Protein AF-A0A9Q0UXM7-F1 (afdb_monomer)

Radius of gyration: 21.96 Å; Cα contacts (8 Å, |Δi|>4): 109; chains: 1; bounding box: 46×60×43 Å

Sequence (121 aa):
MQVLGACKKMKENSGGDSQQHVSSLPFSEFFTFPQYSTSSVHFENSVGKNEKLPKTQSTIADIEVTMVESHASLKIRSKRRPKQLLKVVSGLHSMRLTVLHLNVTTADQNCALLSKCQGRR

Solvent-accessible surface area (backbone atoms only — not comparable to full-atom values): 8166 Å² total; per-residue (Å²): 136,84,86,84,84,81,87,81,80,87,80,88,80,82,91,79,94,71,94,72,80,73,75,75,56,97,58,63,69,68,65,63,63,84,62,85,68,90,67,89,76,76,84,82,78,79,87,83,83,90,75,90,70,77,77,78,72,78,77,78,57,53,72,48,78,47,78,53,95,78,33,39,40,39,39,38,39,34,73,59,56,90,67,46,69,60,52,49,55,52,48,42,48,75,68,42,33,46,76,77,44,77,48,78,48,75,55,96,66,32,32,37,38,43,32,36,29,32,73,62,131

Mean predicted aligned error: 17.77 Å

Nearest PDB structures (foldseek):
  5it4-assembly1_A-2  TM=8.683E-01  e=5.379E-02  Mycobacterium avium 104
  5t41-assembly1_A  TM=8.659E-01  e=7.767E-02  Mycobacterium avium 104
  6vz8-assembly1_R  TM=8.273E-01  e=2.643E-01  Arabidopsis thaliana
  3epb-assembly1_A  TM=5.817E-01  e=6.382E+00  Homo sapiens
  3epa-assembly1_A  TM=5.873E-01  e=6.003E+00  Homo sapiens

InterPro domains:
  IPR054502 Plant bHLH transcription factor, ACT-like domain [PF22754] (62-111)

Structure (mmCIF, N/CA/C/O backbone):
data_AF-A0A9Q0UXM7-F1
#
_entry.id   AF-A0A9Q0UXM7-F1
#
loop_
_atom_site.group_PDB
_atom_site.id
_atom_site.type_symbol
_atom_site.label_atom_id
_atom_site.label_alt_id
_atom_site.label_comp_id
_atom_site.label_asym_id
_atom_site.label_entity_id
_atom_site.label_seq_id
_atom_site.pdbx_PDB_ins_code
_atom_site.Cartn_x
_atom_site.Cartn_y
_atom_site.Cartn_z
_atom_site.occupancy
_atom_site.B_iso_or_equiv
_atom_site.auth_seq_id
_atom_site.auth_comp_id
_atom_site.auth_asym_id
_atom_site.auth_atom_id
_atom_site.pdbx_PDB_model_num
ATOM 1 N N . MET A 1 1 ? 32.377 17.983 0.429 1.00 42.16 1 MET A N 1
ATOM 2 C CA . MET A 1 1 ? 32.507 18.213 1.884 1.00 42.16 1 MET A CA 1
ATOM 3 C C . MET A 1 1 ? 31.768 19.494 2.227 1.00 42.16 1 MET A C 1
ATOM 5 O O . MET A 1 1 ? 31.955 20.466 1.514 1.00 42.16 1 MET A O 1
ATOM 9 N N . GLN A 1 2 ? 30.982 19.448 3.308 1.00 46.44 2 GLN A N 1
ATOM 10 C CA . GLN A 1 2 ? 30.294 20.558 3.989 1.00 46.44 2 GLN A CA 1
ATOM 11 C C . GLN A 1 2 ? 28.955 21.027 3.388 1.00 46.44 2 GLN A C 1
ATOM 13 O O . GLN A 1 2 ? 28.887 21.882 2.515 1.00 46.44 2 GLN A O 1
ATOM 18 N N . VAL A 1 3 ? 27.871 20.476 3.944 1.00 47.88 3 VAL A N 1
ATOM 19 C CA . VAL A 1 3 ? 26.539 21.092 3.949 1.00 47.88 3 VAL A CA 1
ATOM 20 C C . VAL A 1 3 ? 26.465 21.939 5.221 1.00 47.88 3 VAL A C 1
ATOM 22 O O . VAL A 1 3 ? 26.437 21.383 6.318 1.00 47.88 3 VAL A O 1
ATOM 25 N N . LEU A 1 4 ? 26.477 23.269 5.096 1.00 39.56 4 LEU A N 1
ATOM 26 C CA . LEU A 1 4 ? 26.184 24.167 6.216 1.00 39.56 4 LEU A CA 1
ATOM 27 C C . LEU A 1 4 ? 24.674 24.406 6.267 1.00 39.56 4 LEU A C 1
ATOM 29 O O . LEU A 1 4 ? 24.101 25.060 5.399 1.00 39.56 4 LEU A O 1
ATOM 33 N N . GLY A 1 5 ? 24.033 23.851 7.294 1.00 48.91 5 GLY A N 1
ATOM 34 C CA . GLY A 1 5 ? 22.651 24.155 7.637 1.00 48.91 5 GLY A CA 1
ATOM 35 C C . GLY A 1 5 ? 22.528 25.517 8.321 1.00 48.91 5 GLY A C 1
ATOM 36 O O . GLY A 1 5 ? 23.364 25.891 9.140 1.00 48.91 5 GLY A O 1
ATOM 37 N N . ALA A 1 6 ? 21.437 26.225 8.032 1.00 42.38 6 ALA A N 1
ATOM 38 C CA . ALA A 1 6 ? 21.004 27.387 8.797 1.00 42.38 6 ALA A CA 1
ATOM 39 C C . ALA A 1 6 ? 19.511 27.246 9.125 1.00 42.38 6 ALA A C 1
ATOM 41 O O . ALA A 1 6 ? 18.642 27.541 8.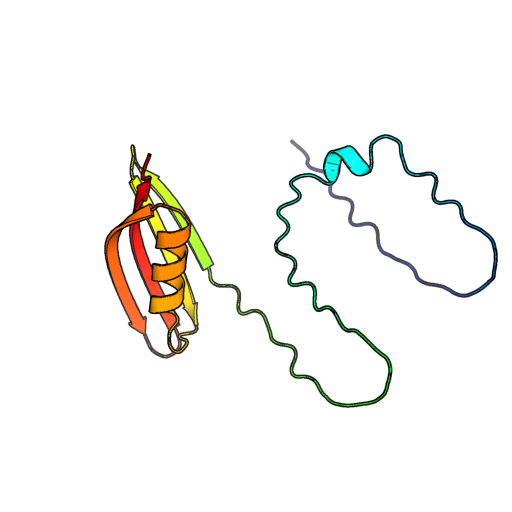310 1.00 42.38 6 ALA A O 1
ATOM 42 N N . CYS A 1 7 ? 19.206 26.787 10.341 1.00 49.75 7 CYS A N 1
ATOM 43 C CA . CYS A 1 7 ? 17.883 26.963 10.933 1.00 49.75 7 CYS A CA 1
ATOM 44 C C . CYS A 1 7 ? 17.803 28.391 11.483 1.00 49.75 7 CYS A C 1
ATOM 46 O O . CYS A 1 7 ? 18.405 28.692 12.515 1.00 49.75 7 CYS A O 1
ATOM 48 N N . LYS A 1 8 ? 17.078 29.286 10.804 1.00 56.06 8 LYS A N 1
ATOM 49 C CA . LYS A 1 8 ? 16.839 30.640 11.317 1.00 56.06 8 LYS A CA 1
ATOM 50 C C . LYS A 1 8 ? 15.633 30.633 12.256 1.00 56.06 8 LYS A C 1
ATOM 52 O O . LYS A 1 8 ? 14.495 30.429 11.846 1.00 56.06 8 LYS A O 1
ATOM 57 N N . LYS A 1 9 ? 15.930 30.849 13.536 1.00 45.03 9 LYS A N 1
ATOM 58 C CA . LYS A 1 9 ? 14.992 30.986 14.651 1.00 45.03 9 LYS A CA 1
ATOM 59 C C . LYS A 1 9 ? 14.079 32.201 14.459 1.00 45.03 9 LYS A C 1
ATOM 61 O O . LYS A 1 9 ? 14.559 33.305 14.211 1.00 45.03 9 LYS A O 1
ATOM 66 N N . MET A 1 10 ? 12.776 31.980 14.607 1.00 40.03 10 MET A N 1
ATOM 67 C CA . MET A 1 10 ? 11.749 33.019 14.607 1.00 40.03 10 MET A CA 1
ATOM 68 C C . MET A 1 10 ? 11.700 33.663 15.998 1.00 40.03 10 MET A C 1
ATOM 70 O O . MET A 1 10 ? 11.582 32.960 17.004 1.00 40.03 10 MET A O 1
ATOM 74 N N . LYS A 1 11 ? 11.849 34.989 16.054 1.00 42.53 11 LYS A N 1
ATOM 75 C CA . LYS A 1 11 ? 11.633 35.808 17.250 1.00 42.53 11 LYS A CA 1
ATOM 76 C C . LYS A 1 11 ? 10.418 36.683 16.971 1.00 42.53 11 LYS A C 1
ATOM 78 O O . LYS A 1 11 ? 10.476 37.574 16.133 1.00 42.53 11 LYS A O 1
ATOM 83 N N . GLU A 1 12 ? 9.326 36.352 17.640 1.00 40.59 12 GLU A N 1
ATOM 84 C CA . GLU A 1 12 ? 8.097 37.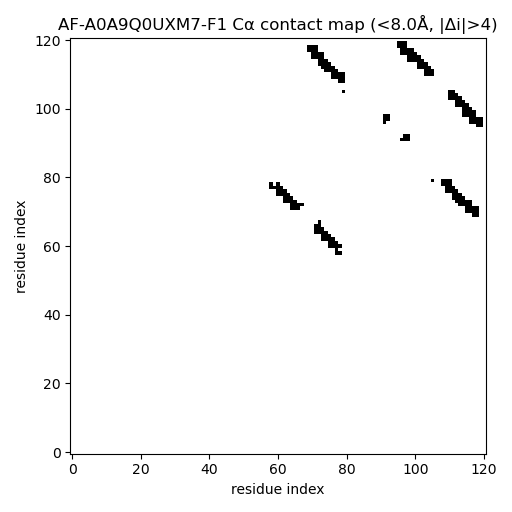133 17.711 1.00 40.59 12 GLU A CA 1
ATOM 85 C C . GLU A 1 12 ? 8.334 38.370 18.586 1.00 40.59 12 GLU A C 1
ATOM 87 O O . GLU A 1 12 ? 8.907 38.238 19.670 1.00 40.59 12 GLU A O 1
ATOM 92 N N . ASN A 1 13 ? 7.901 39.552 18.134 1.00 32.50 13 ASN A N 1
ATOM 93 C CA . ASN A 1 13 ? 7.373 40.576 19.035 1.00 32.50 13 ASN A CA 1
ATOM 94 C C . ASN A 1 13 ? 6.528 41.626 18.281 1.00 32.50 13 ASN A C 1
ATOM 96 O O . ASN A 1 13 ? 7.027 42.273 17.367 1.00 32.50 13 ASN A O 1
ATOM 100 N N . SER A 1 14 ? 5.273 41.737 18.726 1.00 38.38 14 SER A N 1
ATOM 101 C CA . SER A 1 14 ? 4.346 42.885 18.766 1.00 38.38 14 SER A CA 1
ATOM 102 C C . SER A 1 14 ? 4.257 43.909 17.619 1.00 38.38 14 SER A C 1
ATOM 104 O O . SER A 1 14 ? 5.155 44.703 17.380 1.00 38.38 14 SER A O 1
ATOM 106 N N . GLY A 1 15 ? 3.038 43.983 17.065 1.00 32.72 15 GLY A N 1
ATOM 107 C CA . GLY A 1 15 ? 2.153 45.150 17.190 1.00 32.72 15 GLY A CA 1
ATOM 108 C C . GLY A 1 15 ? 2.514 46.416 16.411 1.00 32.72 15 GLY A C 1
ATOM 109 O O . GLY A 1 15 ? 3.438 47.128 16.777 1.00 32.72 15 GLY A O 1
ATOM 110 N N . GLY A 1 16 ? 1.671 46.774 15.440 1.00 30.52 16 GLY A N 1
ATOM 111 C CA . GLY A 1 16 ? 1.623 48.132 14.895 1.00 30.52 16 GLY A CA 1
ATOM 112 C C . GLY A 1 16 ? 1.408 48.176 13.390 1.00 30.52 16 GLY A C 1
ATOM 113 O O . GLY A 1 16 ? 2.210 47.661 12.624 1.00 30.52 16 GLY A O 1
ATOM 114 N N . ASP A 1 17 ? 0.305 48.805 13.012 1.00 39.44 17 ASP A N 1
ATOM 115 C CA . ASP A 1 17 ? -0.138 49.168 11.671 1.00 39.44 17 ASP A CA 1
ATOM 116 C C . ASP A 1 17 ? 0.985 49.729 10.774 1.00 39.44 17 ASP A C 1
ATOM 118 O O . ASP A 1 17 ? 1.685 50.670 11.150 1.00 39.44 17 ASP A O 1
ATOM 122 N N . SER A 1 18 ? 1.189 49.134 9.597 1.00 34.88 18 SER A N 1
ATOM 123 C CA . SER A 1 18 ? 1.741 49.786 8.397 1.00 34.88 18 SER A CA 1
ATOM 124 C C . SER A 1 18 ? 1.810 48.788 7.238 1.00 34.88 18 SER A C 1
ATOM 126 O O . SER A 1 18 ? 2.347 47.688 7.356 1.00 34.88 18 SER A O 1
ATOM 128 N N . GLN A 1 19 ? 1.240 49.197 6.103 1.00 45.25 19 GLN A N 1
ATOM 129 C CA . GLN A 1 19 ? 1.246 48.505 4.815 1.00 45.25 19 GLN A CA 1
ATOM 130 C C . GLN A 1 19 ? 2.624 47.908 4.494 1.00 45.25 19 GLN A C 1
ATOM 132 O O . GLN A 1 19 ? 3.545 48.619 4.099 1.00 45.25 19 GLN A O 1
ATOM 137 N N . GLN A 1 20 ? 2.759 46.588 4.610 1.00 38.66 20 GLN A N 1
ATOM 138 C CA . GLN A 1 20 ? 3.906 45.871 4.067 1.00 38.66 20 GLN A CA 1
ATOM 139 C C . GLN A 1 20 ? 3.460 45.149 2.807 1.00 38.66 20 GLN A C 1
ATOM 141 O O . GLN A 1 20 ? 2.963 44.025 2.829 1.00 38.66 20 GLN A O 1
ATOM 146 N N . HIS A 1 21 ? 3.631 45.855 1.693 1.00 42.25 21 HIS A N 1
ATOM 147 C CA . HIS A 1 21 ? 3.787 45.256 0.382 1.00 42.25 21 HIS A CA 1
ATOM 148 C C . HIS A 1 21 ? 4.947 44.265 0.492 1.00 42.25 21 HIS A C 1
ATOM 150 O O . HIS A 1 21 ? 6.115 44.642 0.389 1.00 42.25 21 HIS A O 1
ATOM 156 N N . VAL A 1 22 ? 4.625 43.001 0.781 1.00 44.81 22 VAL A N 1
ATOM 157 C CA . VAL A 1 22 ? 5.527 41.891 0.511 1.00 44.81 22 VAL A CA 1
ATOM 158 C C . VAL A 1 22 ? 5.791 41.981 -0.981 1.00 44.81 22 VAL A C 1
ATOM 160 O O . VAL A 1 22 ? 4.937 41.650 -1.796 1.00 44.81 22 VAL A O 1
ATOM 163 N N . SER A 1 23 ? 6.929 42.565 -1.350 1.00 52.91 23 SER A N 1
ATOM 164 C CA . SER A 1 23 ? 7.408 42.526 -2.717 1.00 52.91 23 SER A CA 1
ATOM 165 C C . SER A 1 23 ? 7.482 41.050 -3.070 1.00 52.91 23 SER A C 1
ATOM 167 O O . SER A 1 23 ? 8.337 40.319 -2.571 1.00 52.91 23 SER A O 1
ATOM 169 N N . SER A 1 24 ? 6.506 40.587 -3.849 1.00 59.06 24 SER A N 1
ATOM 170 C CA . SER A 1 24 ? 6.471 39.236 -4.375 1.00 59.06 24 SER A CA 1
ATOM 171 C C . SER A 1 24 ? 7.795 39.032 -5.099 1.00 59.06 24 SER A C 1
ATOM 173 O O . SER A 1 24 ? 8.024 39.622 -6.157 1.00 59.06 24 SER A O 1
ATOM 175 N N . LEU A 1 25 ? 8.715 38.287 -4.479 1.00 67.81 25 LEU A N 1
ATOM 176 C CA . LEU A 1 25 ? 10.008 37.983 -5.075 1.00 67.81 25 LEU A CA 1
ATOM 177 C C . LEU A 1 25 ? 9.719 37.359 -6.449 1.00 67.81 25 LEU A C 1
ATOM 179 O O . LEU A 1 25 ? 8.901 36.439 -6.512 1.00 67.81 25 LEU A O 1
ATOM 183 N N . PRO A 1 26 ? 10.365 37.815 -7.536 1.00 66.75 26 PRO A N 1
ATOM 184 C CA . PRO A 1 26 ? 9.986 37.473 -8.914 1.00 66.75 26 PRO A CA 1
ATOM 185 C C . PRO A 1 26 ? 10.111 35.977 -9.259 1.00 66.75 26 PRO A C 1
ATOM 187 O O . PRO A 1 26 ? 9.716 35.558 -10.340 1.00 66.75 26 PRO A O 1
ATOM 190 N N . PHE A 1 27 ? 10.628 35.162 -8.333 1.00 60.66 27 PHE A N 1
ATOM 191 C CA . PHE A 1 27 ? 10.763 33.710 -8.459 1.00 60.66 27 PHE A CA 1
ATOM 192 C C . PHE A 1 27 ? 10.076 32.929 -7.328 1.00 60.66 27 PHE A C 1
ATOM 194 O O . PHE A 1 27 ? 10.247 31.716 -7.237 1.00 60.66 27 PHE A O 1
ATOM 201 N N . SER A 1 28 ? 9.295 33.590 -6.462 1.00 62.84 28 SER A N 1
ATOM 202 C CA . SER A 1 28 ? 8.572 32.915 -5.372 1.00 62.84 28 SER A CA 1
ATOM 203 C C . SER A 1 28 ? 7.595 31.868 -5.906 1.00 62.84 28 SER A C 1
ATOM 205 O O . SER A 1 28 ? 7.394 30.837 -5.271 1.00 62.84 28 SER A O 1
ATOM 207 N N . GLU A 1 29 ? 7.025 32.125 -7.082 1.00 61.91 29 GLU A N 1
ATOM 208 C CA . GLU A 1 29 ? 6.061 31.241 -7.733 1.00 61.91 29 GLU A CA 1
ATOM 209 C C . GLU A 1 29 ? 6.737 30.056 -8.448 1.00 61.91 29 GLU A C 1
ATOM 211 O O . GLU A 1 29 ? 6.140 28.995 -8.615 1.00 61.91 29 GLU A O 1
ATOM 216 N N . PHE A 1 30 ? 8.026 30.177 -8.794 1.00 67.31 30 PHE A N 1
ATOM 217 C CA . PHE A 1 30 ? 8.775 29.138 -9.514 1.00 67.31 30 PHE A CA 1
ATOM 218 C C . PHE A 1 30 ? 9.019 27.882 -8.667 1.00 67.31 30 PHE A C 1
ATOM 220 O O . PHE A 1 30 ? 9.168 26.786 -9.199 1.00 67.31 30 PHE A O 1
ATOM 227 N N . PHE A 1 31 ? 9.030 28.029 -7.339 1.00 61.06 31 PHE A N 1
ATOM 228 C CA . PHE A 1 31 ? 9.131 26.912 -6.396 1.00 61.06 31 PHE A CA 1
ATOM 229 C C . PHE A 1 31 ? 7.768 26.442 -5.877 1.00 61.06 31 PHE A C 1
ATOM 231 O O . PHE A 1 31 ? 7.706 25.516 -5.069 1.00 61.06 31 PHE A O 1
ATOM 238 N N . THR A 1 32 ? 6.670 27.055 -6.331 1.00 64.31 32 THR A N 1
ATOM 239 C CA . THR A 1 32 ? 5.317 26.692 -5.896 1.00 64.31 32 THR A CA 1
ATOM 240 C C . THR A 1 32 ? 4.785 25.455 -6.626 1.00 64.31 32 THR A C 1
ATOM 242 O O . THR A 1 32 ? 3.779 24.891 -6.196 1.00 64.31 32 THR A O 1
ATOM 245 N N . PHE A 1 33 ? 5.469 24.942 -7.663 1.00 58.59 33 PHE A N 1
ATOM 246 C CA . PHE A 1 33 ? 4.995 23.741 -8.348 1.00 58.59 33 PHE A CA 1
ATOM 247 C C . PHE A 1 33 ? 6.074 22.745 -8.819 1.00 58.59 33 PHE A C 1
ATOM 249 O O . PHE A 1 33 ? 7.051 23.154 -9.442 1.00 58.59 33 PHE A O 1
ATOM 256 N N . PRO A 1 34 ? 5.863 21.425 -8.611 1.00 56.03 34 PRO A N 1
ATOM 257 C CA . PRO A 1 34 ? 4.908 20.808 -7.693 1.00 56.03 34 PRO A CA 1
ATOM 258 C C . PRO A 1 34 ? 5.586 20.611 -6.333 1.00 56.03 34 PRO A C 1
ATOM 260 O O . PRO A 1 34 ? 6.391 19.698 -6.137 1.00 56.03 34 PRO A O 1
ATOM 263 N N . GLN A 1 35 ? 5.268 21.475 -5.371 1.00 61.66 35 GLN A N 1
ATOM 264 C CA . GLN A 1 35 ? 5.756 21.325 -4.006 1.00 61.66 35 GLN A CA 1
ATOM 265 C C . GLN A 1 35 ? 4.995 20.173 -3.321 1.00 61.66 35 GLN A C 1
ATOM 267 O O . GLN A 1 35 ? 4.005 20.382 -2.625 1.00 61.66 35 GLN A O 1
ATOM 272 N N . TYR A 1 36 ? 5.437 18.927 -3.525 1.00 44.81 36 TYR A N 1
ATOM 273 C CA . TYR A 1 36 ? 4.891 17.743 -2.847 1.00 44.81 36 TYR A CA 1
ATOM 274 C C . TYR A 1 36 ? 5.379 17.658 -1.392 1.00 44.81 36 TYR A C 1
ATOM 276 O O . TYR A 1 36 ? 6.039 16.703 -0.988 1.00 44.81 36 TYR A O 1
ATOM 284 N N . SER A 1 37 ? 5.067 18.662 -0.574 1.00 51.94 37 SER A N 1
ATOM 285 C CA . SER A 1 37 ? 5.149 18.518 0.878 1.00 51.94 37 SER A CA 1
ATOM 286 C C . SER A 1 37 ? 3.812 17.999 1.388 1.00 51.94 37 SER A C 1
ATOM 288 O O . SER A 1 37 ? 2.822 18.725 1.413 1.00 51.94 37 SER A O 1
ATOM 290 N N . THR A 1 38 ? 3.768 16.747 1.844 1.00 48.78 38 THR A N 1
ATOM 291 C CA . THR A 1 38 ? 2.633 16.229 2.621 1.00 48.78 38 THR A CA 1
ATOM 292 C C . THR A 1 38 ? 2.716 16.753 4.055 1.00 48.78 38 THR A C 1
ATOM 294 O O . THR A 1 38 ? 2.943 16.004 5.005 1.00 48.78 38 THR A O 1
ATOM 297 N N . SER A 1 39 ? 2.568 18.062 4.220 1.00 51.41 39 SER A N 1
ATOM 298 C CA . SER A 1 39 ? 2.237 18.654 5.509 1.00 51.41 39 SER A CA 1
ATOM 299 C C . SER A 1 39 ? 0.745 18.422 5.705 1.00 51.41 39 SER A C 1
ATOM 301 O O . SER A 1 39 ? -0.060 18.908 4.916 1.00 51.41 39 SER A O 1
ATOM 303 N N . SER A 1 40 ? 0.355 17.652 6.721 1.00 50.84 40 SER A N 1
ATOM 304 C CA . SER A 1 40 ? -1.046 17.561 7.146 1.00 50.84 40 SER A CA 1
ATOM 305 C C . SER A 1 40 ? -1.484 18.935 7.663 1.00 50.84 40 SER A C 1
ATOM 307 O O . SER A 1 40 ? -1.409 19.198 8.860 1.00 50.84 40 SER A O 1
ATOM 309 N N . VAL A 1 41 ? -1.875 19.834 6.760 1.00 39.78 41 VAL A N 1
ATOM 310 C CA . VAL A 1 41 ? -2.415 21.150 7.095 1.00 39.78 41 VAL A CA 1
ATOM 311 C C . VAL A 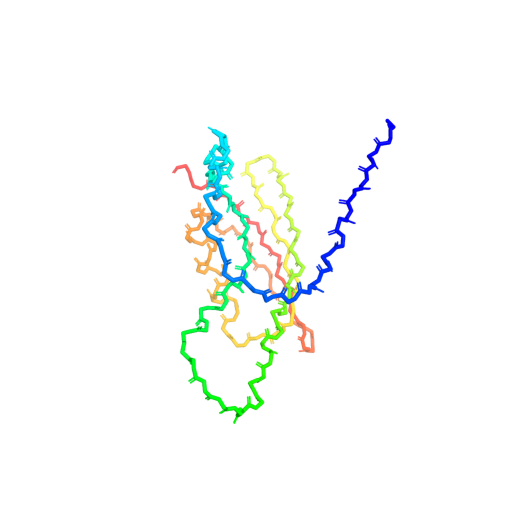1 41 ? -3.853 20.968 7.561 1.00 39.78 41 VAL A C 1
ATOM 313 O O . VAL A 1 41 ? -4.744 20.603 6.798 1.00 39.78 41 VAL A O 1
ATOM 316 N N . HIS A 1 42 ? -4.063 21.164 8.857 1.00 41.75 42 HIS A N 1
ATOM 317 C CA . HIS A 1 42 ? -5.394 21.286 9.422 1.00 41.75 42 HIS A CA 1
ATOM 318 C C . HIS A 1 42 ? -5.929 22.669 9.037 1.00 41.75 42 HIS A C 1
ATOM 320 O O . HIS A 1 42 ? -5.377 23.685 9.459 1.00 41.75 42 HIS A O 1
ATOM 326 N N . PHE A 1 43 ? -6.981 22.720 8.222 1.00 41.03 43 PHE A N 1
ATOM 327 C CA . PHE A 1 43 ? -7.788 23.930 8.087 1.00 41.03 43 PHE A CA 1
ATOM 328 C C . PHE A 1 43 ? -8.606 24.082 9.375 1.00 41.03 43 PHE A C 1
ATOM 330 O O . PHE A 1 43 ? -9.698 23.539 9.499 1.00 41.03 43 PHE A O 1
ATOM 337 N N . GLU A 1 44 ? -8.056 24.785 10.364 1.00 42.16 44 GLU A N 1
ATOM 338 C CA . GLU A 1 44 ? -8.842 25.327 11.477 1.00 42.16 44 GLU A CA 1
ATOM 339 C C . GLU A 1 44 ? -9.557 26.583 10.948 1.00 42.16 44 GLU A C 1
ATOM 341 O O . GLU A 1 44 ? -9.015 27.689 10.987 1.00 42.16 44 GLU A O 1
ATOM 346 N N . ASN A 1 45 ? -10.753 26.423 10.374 1.00 48.84 45 ASN A N 1
ATOM 347 C CA . ASN A 1 45 ? -11.637 27.565 10.185 1.00 48.84 45 ASN A CA 1
ATOM 348 C C . ASN A 1 45 ? -12.326 27.876 11.522 1.00 48.84 45 ASN A C 1
ATOM 350 O O . ASN A 1 45 ? -12.955 27.002 12.106 1.00 48.84 45 ASN A O 1
ATOM 354 N N . SER A 1 46 ? -12.280 29.154 11.899 1.00 46.44 46 SER A N 1
ATOM 355 C CA . SER A 1 46 ? -13.127 29.830 12.891 1.00 46.44 46 SER A CA 1
ATOM 356 C C . SER A 1 46 ? -12.857 29.608 14.390 1.00 46.44 46 SER A C 1
ATOM 358 O O . SER A 1 46 ? -13.150 28.580 14.981 1.00 46.44 46 SER A O 1
ATOM 360 N N . VAL A 1 47 ? -12.363 30.695 14.997 1.00 49.06 47 VAL A N 1
ATOM 361 C CA . VAL A 1 47 ? -12.930 31.383 16.173 1.00 49.06 47 VAL A CA 1
ATOM 362 C C . VAL A 1 47 ? -13.552 30.496 17.262 1.00 49.06 47 VAL A C 1
ATOM 364 O O . VAL A 1 47 ? -14.678 30.033 17.139 1.00 49.06 47 VAL A O 1
ATOM 367 N N . GLY A 1 48 ? -12.899 30.493 18.430 1.00 45.50 48 GLY A N 1
ATOM 368 C CA . GLY A 1 48 ? -13.610 30.528 19.710 1.00 45.50 48 GLY A CA 1
ATOM 369 C C . GLY A 1 48 ? -13.550 29.271 20.582 1.00 45.50 48 GLY A C 1
ATOM 370 O O . GLY A 1 48 ? -14.309 28.337 20.398 1.00 45.50 48 GLY A O 1
ATOM 371 N N . LYS A 1 49 ? -12.744 29.384 21.647 1.00 45.78 49 LYS A N 1
ATOM 372 C CA . LYS A 1 49 ? -12.926 28.801 22.993 1.00 45.78 49 LYS A CA 1
ATOM 373 C C . LYS A 1 49 ? -12.996 27.264 23.140 1.00 45.78 49 LYS A C 1
ATOM 375 O O . LYS A 1 49 ? -14.036 26.648 23.002 1.00 45.78 49 LYS A O 1
ATOM 380 N N . ASN A 1 50 ? -11.891 26.749 23.688 1.00 49.50 50 ASN A N 1
ATOM 381 C CA . ASN A 1 50 ? -11.803 25.717 24.732 1.00 49.50 50 ASN A CA 1
ATOM 382 C C . ASN A 1 50 ? -12.468 24.352 24.468 1.00 49.50 50 ASN A C 1
ATOM 384 O O . ASN A 1 50 ? -13.539 24.072 24.991 1.00 49.50 50 ASN A O 1
ATOM 388 N N . GLU A 1 51 ? -11.735 23.446 23.822 1.00 43.91 51 GLU A N 1
ATOM 389 C CA . GLU A 1 51 ? -11.822 22.014 24.115 1.00 43.91 51 GLU A CA 1
ATOM 390 C C . GLU A 1 51 ? -10.471 21.353 23.797 1.00 43.91 51 GLU A C 1
ATOM 392 O O . GLU A 1 51 ? -9.794 21.721 22.835 1.00 43.91 51 GLU A O 1
ATOM 397 N N . LYS A 1 52 ? -10.025 20.405 24.633 1.00 47.94 52 LYS A N 1
A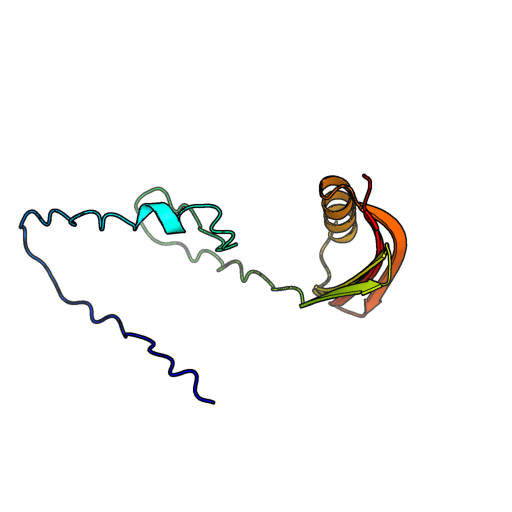TOM 398 C CA . LYS A 1 52 ? -8.820 19.594 24.391 1.00 47.94 52 LYS A CA 1
ATOM 399 C C . LYS A 1 52 ? -9.046 18.709 23.160 1.00 47.94 52 LYS A C 1
ATOM 401 O O . LYS A 1 52 ? 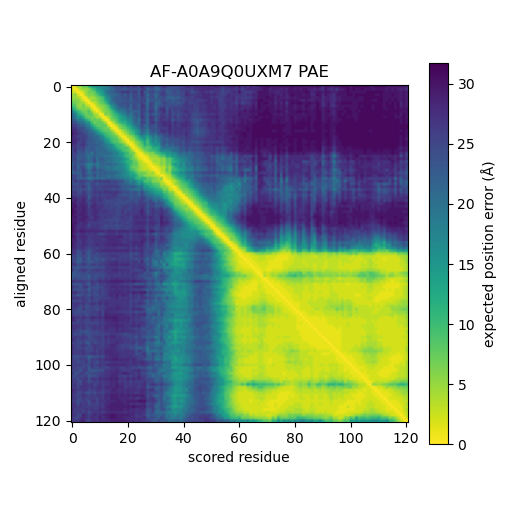-9.389 17.539 23.296 1.00 47.94 52 LYS A O 1
ATOM 406 N N . LEU A 1 53 ? -8.802 19.244 21.967 1.00 49.22 53 LEU A N 1
ATOM 407 C CA . LEU A 1 53 ? -8.749 18.448 20.747 1.00 49.22 53 LEU A CA 1
ATOM 408 C C . LEU A 1 53 ? -7.593 17.435 20.886 1.00 49.22 53 LEU A C 1
ATOM 410 O O . LEU A 1 53 ? -6.450 17.848 21.136 1.00 49.22 53 LEU A O 1
ATOM 414 N N . PRO A 1 54 ? -7.834 16.114 20.776 1.00 46.19 54 PRO A N 1
ATOM 415 C CA . PRO A 1 54 ? -6.751 15.150 20.748 1.00 46.19 54 PRO A CA 1
ATOM 416 C C . PRO A 1 54 ? -5.902 15.473 19.525 1.00 46.19 54 PRO A C 1
ATOM 418 O O . PRO A 1 54 ? -6.353 15.330 18.393 1.00 46.19 54 PRO A O 1
ATOM 421 N N . LYS A 1 55 ? -4.664 15.915 19.764 1.00 43.66 55 LYS A N 1
ATOM 422 C CA . LYS A 1 55 ? -3.631 15.997 18.733 1.00 43.66 55 LYS A CA 1
ATOM 423 C C . LYS A 1 55 ? -3.587 14.628 18.069 1.00 43.66 55 LYS A C 1
ATOM 425 O O . LYS A 1 55 ? -3.067 13.680 18.661 1.00 43.66 55 LYS A O 1
ATOM 430 N N . THR A 1 56 ? -4.164 14.507 16.880 1.00 50.03 56 THR A N 1
ATOM 431 C CA . THR A 1 56 ? -4.067 13.318 16.043 1.00 50.03 56 THR A CA 1
ATOM 432 C C . THR A 1 56 ? -2.599 13.214 15.677 1.00 50.03 56 THR A C 1
ATOM 434 O O . THR A 1 56 ? -2.133 13.799 14.705 1.00 50.03 56 THR A O 1
ATOM 437 N N . GLN A 1 57 ? -1.830 12.537 16.531 1.00 52.38 57 GLN A N 1
ATOM 438 C CA . GLN A 1 57 ? -0.460 12.174 16.241 1.00 52.38 57 GLN A CA 1
ATOM 439 C C . GLN A 1 57 ? -0.541 11.354 14.962 1.00 52.38 57 GLN A C 1
ATOM 441 O O . GLN A 1 57 ? -1.030 10.220 14.967 1.00 52.38 57 GLN A O 1
ATOM 446 N N . SER A 1 58 ? -0.159 11.970 13.846 1.00 54.81 58 SER A N 1
ATOM 447 C CA . SER A 1 58 ? -0.006 11.265 12.589 1.00 54.81 58 SER A CA 1
ATOM 448 C C . SER A 1 58 ? 1.058 10.212 12.857 1.00 54.81 58 SER A C 1
ATOM 450 O O . SER A 1 58 ? 2.237 10.521 13.001 1.00 54.81 58 SER A O 1
ATOM 452 N N . THR A 1 59 ? 0.620 8.978 13.104 1.00 64.69 59 THR A N 1
ATOM 453 C CA . THR A 1 59 ? 1.530 7.865 13.347 1.00 64.69 59 THR A CA 1
ATOM 454 C C . THR A 1 59 ? 2.208 7.608 12.016 1.00 64.69 59 THR A C 1
ATOM 456 O O . THR A 1 59 ? 1.621 6.982 11.128 1.00 64.69 59 THR A O 1
ATOM 459 N N . ILE A 1 60 ? 3.395 8.174 11.862 1.00 72.44 60 ILE A N 1
ATOM 460 C CA . ILE A 1 60 ? 4.256 7.931 10.718 1.00 72.44 60 ILE A CA 1
ATOM 461 C C . ILE A 1 60 ? 4.470 6.415 10.637 1.00 72.44 60 ILE A C 1
ATOM 463 O O . ILE A 1 60 ? 4.732 5.758 11.645 1.00 72.44 60 ILE A O 1
ATOM 467 N N . ALA A 1 61 ? 4.219 5.857 9.458 1.00 88.62 61 ALA A N 1
ATOM 468 C CA . ALA A 1 61 ? 4.577 4.488 9.129 1.00 88.62 61 ALA A CA 1
ATOM 469 C C . ALA A 1 61 ? 5.965 4.517 8.491 1.00 88.62 61 ALA A C 1
ATOM 471 O O . ALA A 1 61 ? 6.231 5.389 7.664 1.00 88.62 61 ALA A O 1
ATOM 472 N N . ASP A 1 62 ? 6.811 3.556 8.838 1.00 91.56 62 ASP A N 1
ATOM 473 C CA . ASP A 1 62 ? 8.105 3.396 8.190 1.00 91.56 62 ASP A CA 1
ATOM 474 C C . ASP A 1 62 ? 7.873 2.700 6.848 1.00 91.56 62 ASP A C 1
ATOM 476 O O . ASP A 1 62 ? 7.317 1.597 6.798 1.00 91.56 62 ASP A O 1
ATOM 480 N N . ILE A 1 63 ? 8.248 3.361 5.755 1.00 93.25 63 ILE A N 1
ATOM 481 C CA . ILE A 1 63 ? 8.067 2.856 4.393 1.00 93.25 63 ILE A CA 1
ATOM 482 C C . ILE A 1 63 ? 9.431 2.800 3.715 1.00 93.25 63 ILE A C 1
ATOM 484 O O . ILE A 1 63 ? 10.086 3.823 3.536 1.00 9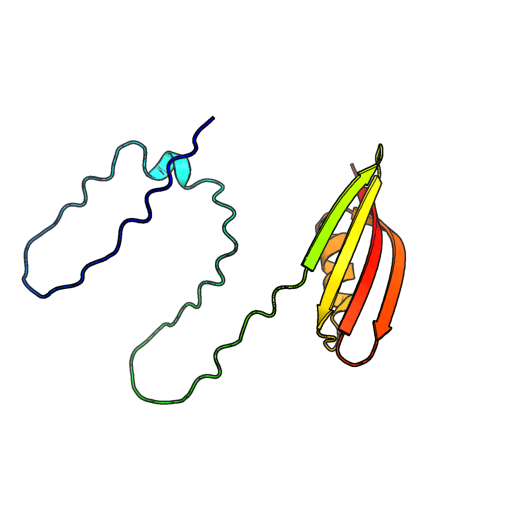3.25 63 ILE A O 1
ATOM 488 N N . GLU A 1 64 ? 9.827 1.606 3.293 1.00 95.12 64 GLU A N 1
ATOM 489 C CA . GLU A 1 64 ? 11.001 1.374 2.458 1.00 95.12 64 GLU A CA 1
ATOM 490 C C . GLU A 1 64 ? 10.540 0.883 1.088 1.00 95.12 64 GLU A C 1
ATOM 492 O O . GLU A 1 64 ? 9.675 0.007 0.980 1.00 95.12 64 GLU A O 1
ATOM 497 N N . VAL A 1 65 ? 11.132 1.431 0.032 1.00 94.69 65 VAL A N 1
ATOM 498 C CA . VAL A 1 65 ? 10.845 1.035 -1.346 1.00 94.69 65 VAL A CA 1
ATOM 499 C C . VAL A 1 65 ? 12.155 0.737 -2.049 1.00 94.69 65 VAL A C 1
ATOM 501 O O . VAL A 1 65 ? 13.063 1.565 -2.043 1.00 94.69 65 VAL A O 1
ATOM 504 N N . THR A 1 66 ? 12.247 -0.430 -2.676 1.00 96.06 66 THR A N 1
ATOM 505 C CA . THR A 1 66 ? 13.371 -0.787 -3.541 1.00 96.06 66 THR A CA 1
ATOM 506 C C . THR A 1 66 ? 12.864 -1.135 -4.931 1.00 96.06 66 THR A C 1
ATOM 508 O O . THR A 1 66 ? 11.872 -1.844 -5.088 1.00 96.06 66 THR A O 1
ATOM 511 N N . MET A 1 67 ? 13.537 -0.625 -5.958 1.00 94.06 67 MET A N 1
ATOM 512 C CA . MET A 1 67 ? 13.261 -0.981 -7.348 1.00 94.06 67 MET A CA 1
ATOM 513 C C . MET A 1 67 ? 14.214 -2.097 -7.768 1.00 94.06 67 MET A C 1
ATOM 515 O O . MET A 1 67 ? 15.414 -2.010 -7.512 1.00 94.06 67 MET A O 1
ATOM 519 N N . VAL A 1 68 ? 13.686 -3.145 -8.395 1.00 91.38 68 VAL A N 1
ATOM 520 C CA . VAL A 1 68 ? 14.465 -4.260 -8.945 1.00 91.38 68 VAL A CA 1
ATOM 521 C C . VAL A 1 68 ? 13.981 -4.505 -10.365 1.00 91.38 68 VAL A C 1
ATOM 523 O O . VAL A 1 68 ? 12.860 -4.972 -10.566 1.00 91.38 68 VAL A O 1
ATOM 526 N N . GLU A 1 69 ? 14.831 -4.177 -11.338 1.00 90.00 69 GLU A N 1
ATOM 527 C CA . GLU A 1 69 ? 14.501 -4.198 -12.767 1.00 90.00 69 GLU A CA 1
ATOM 528 C C . GLU A 1 69 ? 13.212 -3.411 -13.061 1.00 90.00 69 GLU A C 1
ATOM 530 O O . GLU A 1 69 ? 13.193 -2.186 -12.956 1.00 90.00 69 GLU A O 1
ATOM 535 N N . SER A 1 70 ? 12.126 -4.112 -13.406 1.00 91.25 70 SER A N 1
ATOM 536 C CA . SER A 1 70 ? 10.821 -3.519 -13.699 1.00 91.25 70 SER A CA 1
ATOM 537 C C . SER A 1 70 ? 9.863 -3.509 -12.499 1.00 91.25 70 SER A C 1
ATOM 539 O O . SER A 1 70 ? 8.839 -2.823 -12.546 1.00 91.25 70 SER A O 1
ATOM 541 N N . HIS A 1 71 ? 10.210 -4.206 -11.413 1.00 93.75 71 HIS A N 1
ATOM 542 C CA . HIS A 1 71 ? 9.381 -4.376 -10.225 1.00 93.75 71 HIS A CA 1
ATOM 543 C C . HIS A 1 71 ? 9.754 -3.397 -9.102 1.00 93.75 71 HIS A C 1
ATOM 545 O O . HIS A 1 71 ? 10.909 -3.014 -8.929 1.00 93.75 71 HIS A O 1
ATOM 551 N N . ALA A 1 72 ? 8.773 -3.062 -8.269 1.00 95.19 72 ALA A N 1
ATOM 552 C CA . ALA A 1 72 ? 8.938 -2.343 -7.013 1.00 95.19 72 ALA A CA 1
ATOM 553 C C . ALA A 1 72 ? 8.663 -3.285 -5.836 1.00 95.19 72 ALA A C 1
ATOM 555 O O . ALA A 1 72 ? 7.631 -3.953 -5.797 1.00 95.19 72 ALA A O 1
ATOM 556 N N . SER A 1 73 ? 9.554 -3.327 -4.854 1.00 95.31 73 SER A N 1
ATOM 557 C CA . SER A 1 73 ? 9.355 -4.015 -3.583 1.00 95.31 73 SER A CA 1
ATOM 558 C C . SER A 1 73 ? 9.101 -2.980 -2.489 1.00 95.31 73 SER A C 1
ATOM 560 O O . SER A 1 73 ? 9.971 -2.169 -2.185 1.00 95.31 73 SER A O 1
ATOM 562 N N . LEU A 1 74 ? 7.909 -3.002 -1.896 1.00 94.62 74 LEU A N 1
ATOM 563 C CA . LEU A 1 74 ? 7.492 -2.107 -0.818 1.00 94.62 74 LEU A CA 1
ATOM 564 C C . LEU A 1 74 ? 7.483 -2.855 0.511 1.00 94.62 74 LEU A C 1
ATOM 566 O O . LEU A 1 74 ? 6.864 -3.913 0.623 1.00 94.62 74 LEU A O 1
ATOM 570 N N . LYS A 1 75 ? 8.097 -2.265 1.532 1.00 95.88 75 LYS A N 1
ATOM 571 C CA . LYS A 1 75 ? 8.016 -2.697 2.928 1.00 95.88 75 LYS A CA 1
ATOM 572 C C . LYS A 1 75 ? 7.395 -1.576 3.740 1.00 95.88 75 LYS A C 1
ATOM 574 O O . LYS A 1 75 ? 7.905 -0.464 3.744 1.00 95.88 75 LYS A O 1
ATOM 579 N N . ILE A 1 76 ? 6.296 -1.864 4.421 1.00 94.62 76 ILE A N 1
ATOM 580 C CA . ILE A 1 76 ? 5.587 -0.894 5.258 1.00 94.62 76 ILE A CA 1
ATOM 581 C C . ILE A 1 76 ? 5.524 -1.465 6.664 1.00 94.62 76 ILE A C 1
ATOM 583 O O . ILE A 1 76 ? 5.018 -2.570 6.833 1.00 94.62 76 ILE A O 1
ATOM 587 N N . ARG A 1 77 ? 5.996 -0.728 7.669 1.00 93.44 77 ARG A N 1
ATOM 588 C CA . ARG A 1 77 ? 5.829 -1.051 9.090 1.00 93.44 77 ARG A CA 1
ATOM 589 C C . ARG A 1 77 ? 5.026 0.054 9.748 1.00 93.44 77 ARG A C 1
ATOM 591 O O . ARG A 1 77 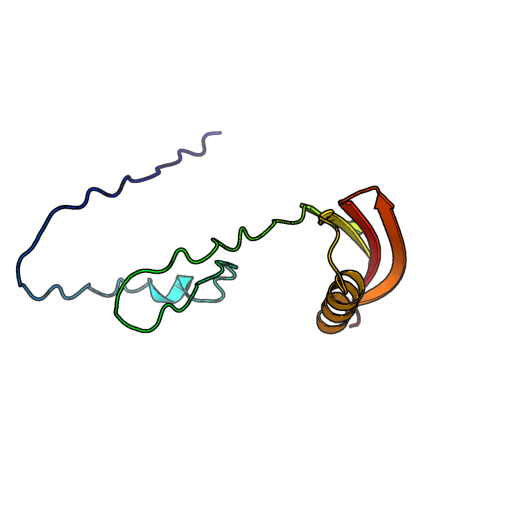? 5.342 1.232 9.629 1.00 93.44 77 ARG A O 1
ATOM 598 N N . SER A 1 78 ? 3.970 -0.314 10.453 1.00 92.06 78 SER A N 1
ATOM 599 C CA . SER A 1 78 ? 3.149 0.664 11.157 1.00 92.06 78 SER A CA 1
ATOM 600 C C . SER A 1 78 ? 2.451 0.047 12.355 1.00 92.06 78 SER A C 1
ATOM 602 O O . SER A 1 78 ? 2.410 -1.173 12.522 1.00 92.06 78 SER A O 1
ATOM 604 N N . LYS A 1 79 ? 1.805 0.904 13.145 1.00 92.06 79 LYS A N 1
ATOM 605 C CA . LYS A 1 79 ? 0.803 0.454 14.109 1.00 92.06 79 LYS A CA 1
ATOM 606 C C . LYS A 1 79 ? -0.391 -0.153 13.379 1.00 92.06 79 LYS A C 1
ATOM 608 O O . LYS A 1 79 ? -0.847 0.400 12.377 1.00 92.06 79 LYS A O 1
ATOM 613 N N . ARG A 1 80 ? -0.905 -1.257 13.911 1.00 89.75 80 ARG A N 1
ATOM 614 C CA . ARG A 1 80 ? -2.075 -1.977 13.417 1.00 89.75 80 ARG A CA 1
ATOM 615 C C . ARG A 1 80 ? -3.312 -1.102 13.547 1.00 89.75 80 ARG A C 1
ATOM 617 O O . ARG A 1 80 ? -3.633 -0.611 14.628 1.00 89.75 80 ARG A O 1
ATOM 624 N N . ARG A 1 81 ? -4.037 -0.940 12.440 1.00 88.94 81 ARG A N 1
ATOM 625 C CA . ARG A 1 81 ? -5.305 -0.205 12.398 1.00 88.94 81 ARG A CA 1
ATOM 626 C C . ARG A 1 81 ? -6.373 -0.974 11.620 1.00 88.94 81 ARG A C 1
ATOM 628 O O . ARG A 1 81 ? -6.049 -1.629 10.624 1.00 88.94 81 ARG A O 1
ATOM 635 N N . PRO A 1 82 ? -7.654 -0.873 12.015 1.00 90.62 82 PRO A N 1
ATOM 636 C CA . PRO A 1 82 ? -8.750 -1.423 11.228 1.00 90.62 82 PRO A CA 1
ATOM 637 C C . PRO A 1 82 ? -8.716 -0.899 9.789 1.00 90.62 82 PRO A C 1
ATOM 639 O O . PRO A 1 82 ? -8.457 0.283 9.552 1.00 90.62 82 PRO A O 1
ATOM 642 N N . LYS A 1 83 ? -8.989 -1.780 8.821 1.00 91.25 83 LYS A N 1
ATOM 643 C CA . LYS A 1 83 ? -9.051 -1.461 7.380 1.00 91.25 83 LYS A CA 1
ATOM 644 C C . LYS A 1 83 ? -7.746 -0.925 6.766 1.00 91.25 83 LYS A C 1
ATOM 646 O O . LYS A 1 83 ? -7.766 -0.461 5.630 1.00 91.25 83 LYS A O 1
ATOM 651 N N . GLN A 1 84 ? -6.610 -0.992 7.461 1.00 90.44 84 GLN A N 1
ATOM 652 C CA . GLN A 1 84 ? -5.348 -0.476 6.927 1.00 90.44 84 GLN A CA 1
ATOM 653 C C . GLN A 1 84 ? -4.923 -1.189 5.641 1.00 90.44 84 GLN A C 1
ATOM 655 O O . GLN A 1 84 ? -4.556 -0.526 4.677 1.00 90.44 84 GLN A O 1
ATOM 660 N N . LEU A 1 85 ? -5.023 -2.519 5.606 1.00 92.00 85 LEU A N 1
ATOM 661 C CA . LEU A 1 85 ? -4.700 -3.304 4.416 1.00 92.00 85 LEU A CA 1
ATOM 662 C C . LEU A 1 85 ? -5.521 -2.852 3.203 1.00 92.00 85 LEU A C 1
ATOM 664 O O . LEU A 1 85 ? -4.964 -2.628 2.138 1.00 92.00 85 LEU A O 1
ATOM 668 N 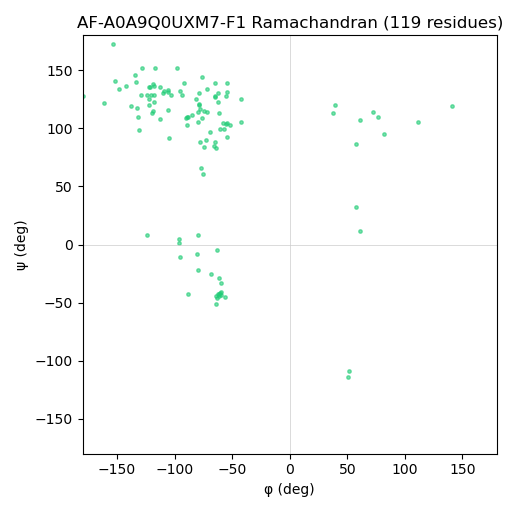N . LEU A 1 86 ? -6.827 -2.638 3.391 1.00 94.25 86 LEU A N 1
ATOM 669 C CA . LEU A 1 86 ? -7.720 -2.155 2.335 1.00 94.25 86 LEU A CA 1
ATOM 670 C C . LEU A 1 86 ? -7.290 -0.775 1.824 1.00 94.25 86 LEU A C 1
ATOM 672 O O . LEU A 1 86 ? -7.250 -0.558 0.618 1.00 94.25 86 LEU A O 1
ATOM 676 N N . LYS A 1 87 ? -6.910 0.139 2.728 1.00 92.75 87 LYS A N 1
ATOM 677 C CA . LYS A 1 87 ? -6.380 1.460 2.353 1.00 92.75 87 LYS A CA 1
ATOM 678 C C . LYS A 1 87 ? -5.080 1.347 1.559 1.00 92.75 87 LYS A C 1
ATOM 680 O O . LYS A 1 87 ? -4.928 2.044 0.564 1.00 92.75 87 LYS A O 1
ATOM 685 N N . VAL A 1 88 ? -4.170 0.464 1.974 1.00 92.44 88 VAL A N 1
ATOM 686 C CA . VAL A 1 88 ? -2.903 0.234 1.266 1.00 92.44 88 VAL A CA 1
ATOM 687 C C . VAL A 1 88 ? -3.169 -0.340 -0.119 1.00 92.44 88 VAL A C 1
ATOM 689 O O . VAL A 1 88 ? -2.699 0.223 -1.097 1.00 92.44 88 VAL A O 1
ATOM 692 N N . VAL A 1 89 ? -3.971 -1.399 -0.227 1.00 94.25 89 VAL A N 1
ATOM 693 C CA . VAL A 1 89 ? -4.306 -2.028 -1.513 1.00 94.25 89 VAL A CA 1
ATOM 694 C C . VAL A 1 89 ? -5.001 -1.034 -2.445 1.00 94.25 89 VAL A C 1
ATOM 696 O O . VAL A 1 89 ? -4.626 -0.926 -3.611 1.00 94.25 89 VAL A O 1
ATOM 699 N N . SER A 1 90 ? -5.948 -0.247 -1.926 1.00 94.94 90 SER A N 1
ATOM 700 C CA . SER A 1 90 ? -6.586 0.829 -2.688 1.00 94.94 90 SER A CA 1
ATOM 701 C C . SER A 1 90 ? -5.576 1.883 -3.144 1.00 94.94 90 SER A C 1
ATOM 703 O O . SER A 1 90 ? -5.648 2.322 -4.286 1.00 94.94 90 SER A O 1
ATOM 705 N N . GLY A 1 91 ? -4.631 2.279 -2.288 1.00 93.75 91 GLY A N 1
ATOM 706 C CA . GLY A 1 91 ? -3.576 3.233 -2.631 1.00 93.75 91 GLY A CA 1
ATOM 707 C C . GLY A 1 91 ? -2.652 2.711 -3.732 1.00 93.75 91 GLY A C 1
ATOM 708 O O . GLY A 1 91 ? -2.420 3.410 -4.713 1.00 93.75 91 GLY A O 1
ATOM 709 N N . LEU A 1 92 ? -2.197 1.459 -3.626 1.00 93.69 92 LEU A N 1
ATOM 710 C CA . LEU A 1 92 ? -1.376 0.812 -4.656 1.00 93.69 92 LEU A CA 1
ATOM 711 C C . LEU A 1 92 ? -2.110 0.752 -6.001 1.00 93.69 92 LEU A C 1
ATOM 713 O O . LEU A 1 92 ? -1.519 1.043 -7.041 1.00 93.69 92 LEU A O 1
ATOM 717 N N . HIS A 1 93 ? -3.410 0.445 -5.981 1.00 93.69 93 HIS A N 1
ATOM 718 C CA . HIS A 1 93 ? -4.233 0.439 -7.187 1.00 93.69 93 HIS A CA 1
ATOM 719 C C . HIS A 1 93 ? -4.356 1.839 -7.811 1.00 93.69 93 HIS A C 1
ATOM 721 O O . HIS A 1 93 ? -4.171 1.990 -9.019 1.00 93.69 93 HIS A O 1
ATOM 727 N N . SER A 1 94 ? -4.597 2.875 -6.999 1.00 95.38 94 SER A N 1
ATOM 728 C CA . SER A 1 94 ? -4.645 4.272 -7.459 1.00 95.38 94 SER A CA 1
ATOM 729 C C . SER A 1 94 ? -3.318 4.748 -8.058 1.00 95.38 94 SER A C 1
ATOM 731 O O . SER A 1 94 ? -3.315 5.567 -8.973 1.00 95.38 94 SER A O 1
ATOM 733 N N . MET A 1 95 ? -2.192 4.193 -7.602 1.00 90.56 95 MET A N 1
ATOM 734 C CA . MET A 1 95 ? -0.856 4.453 -8.150 1.00 90.56 95 MET A CA 1
ATOM 735 C C . MET A 1 95 ? -0.551 3.663 -9.433 1.00 90.56 95 MET A C 1
ATOM 737 O O . MET A 1 95 ? 0.586 3.675 -9.898 1.00 90.56 95 MET A O 1
ATOM 741 N N . ARG A 1 96 ? -1.541 2.968 -10.014 1.00 94.25 96 ARG A N 1
ATOM 742 C CA . ARG A 1 96 ? -1.389 2.131 -11.219 1.00 94.25 96 ARG A CA 1
ATOM 743 C C . ARG A 1 96 ? -0.334 1.031 -11.055 1.00 94.25 96 ARG A C 1
ATOM 745 O O . ARG A 1 96 ? 0.312 0.623 -12.019 1.00 94.25 96 ARG A O 1
ATOM 752 N N . LEU A 1 97 ? -0.180 0.514 -9.837 1.00 93.31 97 LEU A N 1
ATOM 753 C CA . LEU A 1 97 ? 0.678 -0.628 -9.555 1.00 93.31 97 LEU A CA 1
ATOM 754 C C . LEU A 1 97 ? -0.139 -1.924 -9.603 1.00 93.31 97 LEU A C 1
ATOM 756 O O . LEU A 1 97 ? -1.163 -2.063 -8.935 1.00 93.31 97 LEU A O 1
ATOM 760 N N . THR A 1 98 ? 0.330 -2.907 -10.365 1.00 94.50 98 THR A N 1
ATOM 761 C CA . THR A 1 98 ? -0.146 -4.288 -10.263 1.00 94.50 98 THR A CA 1
ATOM 762 C C . THR A 1 98 ? 0.535 -4.943 -9.072 1.00 94.50 98 THR A C 1
ATOM 764 O O . THR A 1 98 ? 1.746 -5.146 -9.100 1.00 94.50 98 THR A O 1
ATOM 767 N N . VAL A 1 99 ? -0.228 -5.286 -8.035 1.00 94.19 99 VAL A N 1
ATOM 768 C CA . VAL A 1 99 ? 0.272 -6.085 -6.908 1.00 94.19 99 VAL A CA 1
ATOM 769 C C . VAL A 1 99 ? 0.470 -7.520 -7.388 1.00 94.19 99 VAL A C 1
ATOM 771 O O . VAL A 1 99 ? -0.494 -8.187 -7.749 1.00 94.19 99 VAL A O 1
ATOM 774 N N . LEU A 1 100 ? 1.719 -7.977 -7.418 1.00 94.75 100 LEU A N 1
ATOM 775 C CA . LEU A 1 100 ? 2.082 -9.337 -7.819 1.00 94.75 100 LEU A CA 1
ATOM 776 C C . LEU A 1 100 ? 2.049 -10.289 -6.626 1.00 94.75 100 LEU A C 1
ATOM 778 O O . LEU A 1 100 ? 1.568 -11.411 -6.728 1.00 94.75 100 LEU A O 1
ATOM 782 N N . HIS A 1 101 ? 2.567 -9.831 -5.488 1.00 94.81 101 HIS A N 1
ATOM 783 C CA . HIS A 1 101 ? 2.594 -10.603 -4.255 1.00 94.81 101 HIS A CA 1
ATOM 784 C C . HIS A 1 101 ? 2.494 -9.663 -3.062 1.00 94.81 101 HIS A C 1
ATOM 786 O O . HIS A 1 101 ? 3.218 -8.673 -3.009 1.00 94.81 101 HIS A O 1
ATOM 792 N N . LEU A 1 102 ? 1.645 -9.989 -2.092 1.00 94.94 102 LEU A N 1
ATOM 793 C CA . LEU A 1 102 ? 1.473 -9.219 -0.866 1.00 94.94 102 LEU A CA 1
ATOM 794 C C . LEU A 1 102 ? 1.497 -10.166 0.329 1.00 94.94 102 LEU A C 1
ATOM 796 O O . LEU A 1 102 ? 0.630 -11.023 0.463 1.00 94.94 102 LEU A O 1
ATOM 800 N N . ASN A 1 103 ? 2.483 -9.992 1.202 1.00 96.44 103 ASN A N 1
ATOM 801 C CA . ASN A 1 103 ? 2.548 -10.665 2.489 1.00 96.44 103 ASN A CA 1
ATOM 802 C C . ASN A 1 103 ? 2.197 -9.668 3.596 1.00 96.44 103 ASN A C 1
ATOM 804 O O . ASN A 1 103 ? 2.705 -8.545 3.618 1.00 96.44 103 ASN A O 1
ATOM 808 N N . VAL A 1 104 ? 1.324 -10.092 4.504 1.00 95.12 104 VAL A N 1
ATOM 809 C CA . VAL A 1 104 ? 0.879 -9.316 5.656 1.00 95.12 104 VAL A CA 1
ATOM 810 C C . VAL A 1 104 ? 1.272 -10.068 6.913 1.00 95.12 104 VAL A C 1
ATOM 812 O O . VAL A 1 104 ? 0.734 -11.135 7.198 1.00 95.12 104 VAL A O 1
ATOM 815 N N . THR A 1 105 ? 2.170 -9.487 7.697 1.00 94.94 105 THR A N 1
ATOM 816 C CA . THR A 1 105 ? 2.526 -10.001 9.015 1.00 94.94 105 THR A CA 1
ATOM 817 C C . THR A 1 105 ? 1.976 -9.064 10.077 1.00 94.94 105 THR A C 1
ATOM 819 O O . THR A 1 105 ? 2.073 -7.841 9.990 1.00 94.94 105 THR A O 1
ATOM 822 N N . THR A 1 106 ? 1.325 -9.636 11.082 1.00 92.88 106 THR A N 1
ATOM 823 C CA . THR A 1 106 ? 0.752 -8.872 12.190 1.00 92.88 106 THR A CA 1
ATOM 824 C C . THR A 1 106 ? 1.320 -9.425 13.483 1.00 92.88 106 THR A C 1
ATOM 826 O O . THR A 1 106 ? 1.276 -10.633 13.690 1.00 92.88 106 THR A O 1
ATOM 829 N N . ALA A 1 107 ? 1.858 -8.550 14.328 1.00 90.56 107 ALA A N 1
ATOM 830 C CA . ALA A 1 107 ? 2.420 -8.896 15.627 1.00 90.56 107 ALA A CA 1
ATOM 831 C C . ALA A 1 107 ? 1.987 -7.833 16.641 1.00 90.56 107 ALA A C 1
ATOM 833 O O . ALA A 1 107 ? 2.282 -6.649 16.468 1.00 90.56 107 ALA A O 1
ATOM 834 N N . ASP A 1 108 ? 1.254 -8.251 17.670 1.00 88.88 108 ASP A N 1
ATOM 835 C CA . ASP A 1 108 ? 0.706 -7.387 18.718 1.00 88.88 108 ASP A CA 1
ATOM 836 C C . ASP A 1 108 ? -0.056 -6.168 18.157 1.00 88.88 108 ASP A C 1
ATOM 838 O O . ASP A 1 108 ? -1.103 -6.290 17.509 1.00 88.88 108 ASP A O 1
ATOM 842 N N . GLN A 1 109 ? 0.491 -4.974 18.402 1.00 89.06 109 GLN A N 1
ATOM 843 C CA . GLN A 1 109 ? -0.033 -3.679 17.980 1.00 89.06 109 GLN A CA 1
ATOM 844 C C . GLN A 1 109 ? 0.595 -3.173 16.678 1.00 89.06 109 GLN A C 1
ATOM 846 O O . GLN A 1 109 ? 0.294 -2.056 16.259 1.00 89.06 109 GLN A O 1
ATOM 851 N N . ASN A 1 110 ? 1.444 -3.970 16.030 1.00 90.38 110 ASN A N 1
ATOM 852 C CA . ASN A 1 110 ? 2.158 -3.613 14.815 1.00 90.38 110 ASN A CA 1
ATOM 853 C C . ASN A 1 110 ? 1.757 -4.524 13.652 1.00 90.38 110 ASN A C 1
ATOM 855 O O . ASN A 1 110 ? 1.382 -5.686 13.805 1.00 90.38 110 ASN A O 1
ATOM 859 N N . CYS A 1 111 ? 1.855 -3.979 12.452 1.00 92.81 111 CYS A N 1
ATOM 860 C CA . CYS A 1 111 ? 1.686 -4.714 11.213 1.00 92.81 111 CYS A CA 1
ATOM 861 C C . CYS A 1 111 ? 2.818 -4.352 10.260 1.00 92.81 111 CYS A C 1
ATOM 863 O O . CYS A 1 111 ? 3.207 -3.184 10.159 1.00 92.81 111 CYS A O 1
ATOM 865 N N . ALA A 1 112 ? 3.326 -5.360 9.562 1.00 94.31 112 ALA A N 1
ATOM 866 C CA . ALA A 1 112 ? 4.249 -5.190 8.465 1.00 94.31 112 ALA A CA 1
ATOM 867 C C . ALA A 1 112 ? 3.645 -5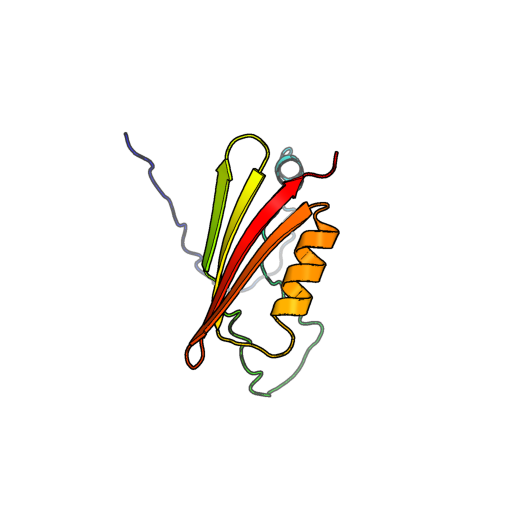.756 7.174 1.00 94.31 112 ALA A C 1
ATOM 869 O O . ALA A 1 112 ? 2.992 -6.798 7.159 1.00 94.31 112 ALA A O 1
ATOM 870 N N . LEU A 1 113 ? 3.834 -5.023 6.085 1.00 95.25 113 LEU A N 1
ATOM 871 C CA . LEU A 1 113 ? 3.378 -5.384 4.752 1.00 95.25 113 LEU A CA 1
ATOM 872 C C . LEU A 1 113 ? 4.602 -5.459 3.855 1.00 95.25 113 LEU A C 1
ATOM 874 O O . LEU A 1 113 ? 5.387 -4.513 3.816 1.00 95.25 113 LEU A O 1
ATOM 878 N N . LEU A 1 114 ? 4.749 -6.564 3.136 1.00 96.56 114 LEU A N 1
ATOM 879 C CA . LEU A 1 114 ? 5.760 -6.727 2.102 1.00 96.56 114 LEU A CA 1
ATOM 880 C C . LEU A 1 114 ? 5.050 -6.991 0.779 1.00 96.56 114 LEU A C 1
ATOM 882 O O . LEU A 1 114 ? 4.415 -8.030 0.610 1.00 96.56 114 LEU A O 1
ATOM 886 N N . SER A 1 115 ? 5.159 -6.050 -0.152 1.00 96.31 115 SER A N 1
ATOM 887 C CA . SER A 1 115 ? 4.517 -6.119 -1.461 1.00 96.31 115 SER A CA 1
ATOM 888 C C . SER A 1 115 ? 5.557 -6.129 -2.572 1.00 96.31 115 SER A C 1
ATOM 890 O O . SER A 1 115 ? 6.470 -5.311 -2.549 1.00 96.31 115 SER A O 1
ATOM 892 N N . LYS A 1 116 ? 5.383 -6.983 -3.581 1.00 96.56 116 LYS A N 1
ATOM 893 C CA . LYS A 1 116 ? 5.996 -6.804 -4.900 1.00 96.56 116 LYS A CA 1
ATOM 894 C C . LYS A 1 116 ? 4.949 -6.284 -5.872 1.00 96.56 116 LYS A C 1
ATOM 896 O O . LYS A 1 116 ? 3.869 -6.861 -5.995 1.00 96.56 116 LYS A O 1
ATOM 901 N N . CYS A 1 117 ? 5.286 -5.209 -6.563 1.00 96.19 117 CYS A N 1
ATOM 902 C CA . CYS A 1 117 ? 4.421 -4.482 -7.471 1.00 96.19 117 CYS A CA 1
ATOM 903 C C . CYS A 1 117 ? 5.098 -4.294 -8.833 1.00 96.19 117 CYS A C 1
ATOM 905 O O . CYS A 1 117 ? 6.316 -4.191 -8.914 1.00 96.19 117 CYS A O 1
ATOM 907 N N . GLN A 1 118 ? 4.307 -4.188 -9.894 1.00 95.44 118 GLN A N 1
ATOM 908 C CA . GLN A 1 118 ? 4.758 -3.836 -11.240 1.00 95.44 118 GLN A CA 1
ATOM 909 C C . GLN A 1 118 ? 4.025 -2.581 -11.711 1.00 95.44 118 GLN A C 1
ATOM 911 O O . GLN A 1 118 ? 2.807 -2.501 -11.561 1.00 95.44 118 GLN A O 1
ATOM 916 N N . GLY A 1 119 ? 4.732 -1.620 -12.308 1.00 92.31 119 GLY A N 1
ATOM 917 C CA . GLY A 1 119 ? 4.086 -0.466 -12.937 1.00 92.31 119 GLY A CA 1
ATOM 918 C C . GLY A 1 119 ? 3.237 -0.892 -14.136 1.00 92.31 119 GLY A C 1
ATOM 919 O O . GLY A 1 119 ? 3.731 -1.600 -15.017 1.00 92.31 119 GLY A O 1
ATOM 920 N N . ARG A 1 120 ? 1.968 -0.472 -14.174 1.00 87.44 120 ARG A N 1
ATOM 921 C CA . ARG A 1 120 ? 1.137 -0.549 -15.382 1.00 87.44 120 ARG A CA 1
ATOM 922 C C . ARG A 1 120 ? 1.539 0.616 -16.287 1.00 87.44 120 ARG A C 1
ATOM 924 O O . ARG A 1 120 ? 1.502 1.759 -15.834 1.00 87.44 120 ARG A O 1
ATOM 931 N N . ARG A 1 121 ? 1.981 0.311 -17.509 1.00 76.06 121 ARG A N 1
ATOM 932 C CA . ARG A 1 121 ? 2.208 1.332 -18.543 1.00 76.06 121 ARG A CA 1
ATOM 933 C C . ARG A 1 121 ? 0.882 1.944 -18.979 1.00 76.06 121 ARG A C 1
ATOM 935 O O . ARG A 1 121 ? -0.140 1.224 -18.899 1.00 76.06 121 ARG A O 1
#

pLDDT: mean 71.19, std 23.04, range [30.52, 96.56]

Foldseek 3Di:
DDDDDDDDDDDDDDDDDDDDPPPPDPCVVVCVPPPPDPDVDDPPPDDDDDDPDPPPPPFDWDWDWDDDDQKIKIKTKTFDDPCPVVVVVVVCVVQQWDWPDWDWDDDDRMIMIITITGHDD

Secondary structure (DSSP, 8-state):
-------------------------TTTTTTSTT-----------S-------------PPEEEEEEETTEEEEEEEEE--TTHHHHHHHHHHHTTEEEEEEEEEEETTEEEEEEEEEE--

Organism: Salix viminalis (NCBI:txid40686)